Protein AF-A0A7K3XD98-F1 (afdb_monomer_lite)

pLDDT: mean 70.75, std 19.04, range [40.41, 95.12]

Radius of gyration: 20.25 Å; chains: 1; bounding box: 46×51×40 Å

Foldseek 3Di:
DDDDDPPPPPVPPDPPDPDDDDDDPVRVVVLCVVCVVVVHDSVVSVVVVVVVVVVVVVVVPPPPDPDDD

Structure (mmCIF, N/CA/C/O backbone):
data_AF-A0A7K3XD98-F1
#
_entry.id   AF-A0A7K3XD98-F1
#
loop_
_atom_site.group_PDB
_atom_site.id
_atom_site.type_symbol
_atom_site.label_atom_id
_atom_site.label_alt_id
_atom_site.label_comp_id
_atom_site.label_asym_id
_atom_site.label_entity_id
_atom_site.label_seq_id
_atom_site.pdbx_PDB_ins_code
_atom_site.Cartn_x
_atom_site.Cartn_y
_atom_site.Cartn_z
_atom_site.occupancy
_atom_site.B_iso_or_equiv
_atom_site.auth_seq_id
_atom_site.auth_comp_id
_atom_site.auth_asym_id
_atom_site.auth_atom_id
_atom_site.pdbx_PDB_model_num
ATOM 1 N N . MET A 1 1 ? -23.603 36.458 -28.071 1.00 43.16 1 MET A N 1
ATOM 2 C CA . MET A 1 1 ? -22.393 35.951 -28.746 1.00 43.16 1 MET A CA 1
ATOM 3 C C . MET A 1 1 ? -21.367 35.823 -27.630 1.00 43.16 1 MET A C 1
ATOM 5 O O . MET A 1 1 ? -20.990 36.859 -27.104 1.00 43.16 1 MET A O 1
ATOM 9 N N . LEU A 1 2 ? -21.362 34.684 -26.920 1.00 57.19 2 LEU A N 1
ATOM 10 C CA . LEU A 1 2 ? -20.412 33.569 -27.124 1.00 57.19 2 LEU A CA 1
ATOM 11 C C . LEU A 1 2 ? -18.993 34.136 -26.953 1.00 57.19 2 LEU A C 1
ATOM 13 O O . LEU A 1 2 ? -18.630 35.030 -27.699 1.00 57.19 2 LEU A O 1
ATOM 17 N N . ASP A 1 3 ? -18.267 33.815 -25.884 1.00 50.03 3 ASP A N 1
ATOM 18 C CA . ASP A 1 3 ? -17.749 32.463 -25.692 1.00 50.03 3 ASP A CA 1
ATOM 19 C C . ASP A 1 3 ? -17.701 32.027 -24.211 1.00 50.03 3 ASP A C 1
ATOM 21 O O . ASP A 1 3 ? -17.050 32.631 -23.358 1.00 50.03 3 ASP A O 1
ATOM 25 N N . SER A 1 4 ? -18.402 30.923 -23.927 1.00 58.09 4 SER A N 1
ATOM 26 C CA . SER A 1 4 ? -17.927 29.870 -23.018 1.00 58.09 4 SER A CA 1
ATOM 27 C C . SER A 1 4 ? -16.490 29.496 -23.439 1.00 58.09 4 SER A C 1
ATOM 29 O O . SER A 1 4 ? -16.133 29.673 -24.589 1.00 58.09 4 SER A O 1
ATOM 31 N N . GLU A 1 5 ? -15.577 29.042 -22.595 1.00 54.12 5 GLU A N 1
ATOM 32 C CA . GLU A 1 5 ? -15.590 27.690 -22.061 1.00 54.12 5 GLU A CA 1
ATOM 33 C C . GLU A 1 5 ? -14.697 27.671 -20.822 1.00 54.12 5 GLU A C 1
ATOM 35 O O . GLU A 1 5 ? -13.504 27.964 -20.862 1.00 54.12 5 GLU A O 1
ATOM 40 N N . ALA A 1 6 ? -15.318 27.355 -19.691 1.00 50.59 6 ALA A N 1
ATOM 41 C CA . ALA A 1 6 ? -14.607 26.971 -18.495 1.00 50.59 6 ALA A CA 1
ATOM 42 C C . ALA A 1 6 ? -13.705 25.779 -18.833 1.00 50.59 6 ALA A C 1
ATOM 44 O O . ALA A 1 6 ? -14.211 24.747 -19.278 1.00 50.59 6 ALA A O 1
ATOM 45 N N . ASP A 1 7 ? -12.407 25.900 -18.555 1.00 46.12 7 ASP A N 1
ATOM 46 C CA . ASP A 1 7 ? -11.474 24.779 -18.420 1.00 46.12 7 ASP A CA 1
ATOM 47 C C . ASP A 1 7 ? -11.903 23.910 -17.223 1.00 46.12 7 ASP A C 1
ATOM 49 O O . ASP A 1 7 ? -11.277 23.852 -16.167 1.00 46.12 7 ASP A O 1
ATOM 53 N N . ASN A 1 8 ? -13.042 23.239 -17.377 1.00 51.00 8 ASN A N 1
ATOM 54 C CA . ASN A 1 8 ? -13.573 22.214 -16.493 1.00 51.00 8 ASN A CA 1
ATOM 55 C C . ASN A 1 8 ? -13.054 20.845 -16.949 1.00 51.00 8 ASN A C 1
ATOM 57 O O . ASN A 1 8 ? -13.775 19.853 -16.987 1.00 51.00 8 ASN A O 1
ATOM 61 N N . ILE A 1 9 ? -11.769 20.776 -17.291 1.00 54.12 9 ILE A N 1
ATOM 62 C CA . ILE A 1 9 ? -11.038 19.512 -17.323 1.00 54.12 9 ILE A CA 1
ATOM 63 C C . ILE A 1 9 ? -10.686 19.137 -15.885 1.00 54.12 9 ILE A C 1
ATOM 65 O O . ILE A 1 9 ? -9.527 19.014 -15.500 1.00 54.12 9 ILE A O 1
ATOM 69 N N . THR A 1 10 ? -11.718 18.934 -15.069 1.00 49.28 10 THR A N 1
ATOM 70 C CA . THR A 1 10 ? -11.617 18.034 -13.932 1.00 49.28 10 THR A CA 1
ATOM 71 C C . THR A 1 10 ? -11.243 16.666 -14.513 1.00 49.28 10 THR A C 1
ATOM 73 O O . THR A 1 10 ? -11.985 16.111 -15.330 1.00 49.28 10 THR A O 1
ATOM 76 N N . PRO A 1 11 ? -10.094 16.066 -14.154 1.00 47.88 11 PRO A N 1
ATOM 77 C CA . PRO A 1 11 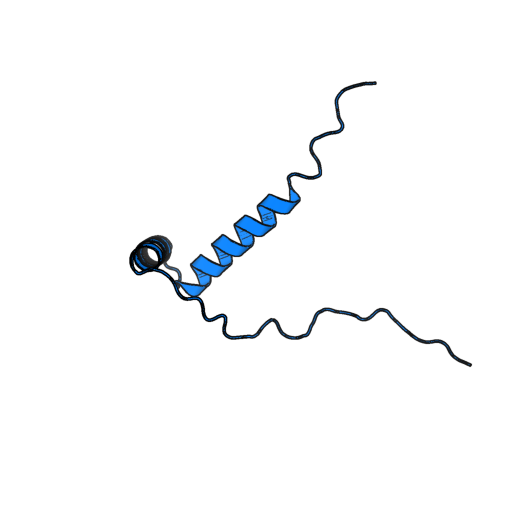? -9.820 14.680 -14.501 1.00 47.88 11 PRO A CA 1
ATOM 78 C C . PRO A 1 11 ? -10.662 13.787 -13.575 1.00 47.88 11 PRO A C 1
ATOM 80 O O . PRO A 1 11 ? -10.149 12.992 -12.798 1.00 47.88 11 PRO A O 1
ATOM 83 N N . GLU A 1 12 ? -11.984 13.946 -13.636 1.00 48.12 12 GLU A N 1
ATOM 84 C CA . GLU A 1 12 ? -12.987 13.192 -12.885 1.00 48.12 12 GLU A CA 1
ATOM 85 C C . GLU A 1 12 ? -13.470 11.972 -13.679 1.00 48.12 12 GLU A C 1
ATOM 87 O O . GLU A 1 12 ? -14.463 11.328 -13.339 1.00 48.12 12 GLU A O 1
ATOM 92 N N . ARG A 1 13 ? -12.735 11.584 -14.733 1.00 47.00 13 ARG A N 1
ATOM 93 C CA . ARG A 1 13 ? -12.851 10.247 -15.322 1.00 47.00 13 ARG A CA 1
ATOM 94 C C . ARG A 1 13 ? -12.292 9.229 -14.336 1.00 47.00 13 ARG A C 1
ATOM 96 O O . ARG A 1 13 ? -11.199 8.715 -14.514 1.00 47.00 13 ARG A O 1
ATOM 103 N N . SER A 1 14 ? -13.060 8.983 -13.279 1.00 47.16 14 SER A N 1
ATOM 104 C CA . SER A 1 14 ? -13.150 7.736 -12.536 1.00 47.16 14 SER A CA 1
ATOM 105 C C . SER A 1 14 ? -11.883 6.884 -12.618 1.00 47.16 14 SER A C 1
ATOM 107 O O . SER A 1 14 ? -11.851 5.887 -13.334 1.00 47.16 14 SER A O 1
ATOM 109 N N . TYR A 1 15 ? -10.887 7.161 -11.772 1.00 52.12 15 TYR A N 1
ATOM 110 C CA . TYR A 1 15 ? -9.871 6.155 -11.421 1.00 52.12 15 TYR A CA 1
ATOM 111 C C . TYR A 1 15 ? -10.483 4.956 -10.653 1.00 52.12 15 TYR A C 1
ATOM 113 O O . TYR A 1 15 ? -9.791 4.226 -9.949 1.00 52.12 15 TYR A O 1
ATOM 121 N N . LYS A 1 16 ? -11.797 4.724 -10.771 1.00 47.88 16 LYS A N 1
ATOM 122 C CA . LYS A 1 16 ? -12.462 3.485 -10.389 1.00 47.88 16 LYS A CA 1
ATOM 123 C C . LYS A 1 16 ? -12.278 2.482 -11.524 1.00 47.88 16 LYS A C 1
ATOM 125 O O . LYS A 1 16 ? -13.182 2.227 -12.310 1.00 47.88 16 LYS A O 1
ATOM 130 N N . GLY A 1 17 ? -11.072 1.936 -11.595 1.00 60.22 17 GLY A N 1
ATOM 131 C CA . GLY A 1 17 ? -10.734 0.786 -12.421 1.00 60.22 17 GLY A CA 1
ATOM 132 C C . GLY A 1 17 ? -10.110 -0.303 -11.556 1.00 60.22 17 GLY A C 1
ATOM 133 O O . GLY A 1 17 ? -9.452 -0.018 -10.555 1.00 60.22 17 GLY A O 1
ATOM 134 N N . SER A 1 18 ? -10.311 -1.566 -11.923 1.00 65.00 18 SER A N 1
ATOM 135 C CA . SER A 1 18 ? -9.559 -2.666 -11.320 1.00 65.00 18 SER A CA 1
ATOM 136 C C . SER A 1 18 ? -8.113 -2.603 -11.813 1.00 65.00 18 SER A C 1
ATOM 138 O O . SER A 1 18 ? -7.838 -2.849 -12.984 1.00 65.00 18 SER A O 1
ATOM 140 N N . PHE A 1 19 ? -7.179 -2.273 -10.924 1.00 72.44 19 PHE A N 1
ATOM 141 C CA . PHE A 1 19 ? -5.751 -2.274 -11.233 1.00 72.44 19 PHE A CA 1
ATOM 142 C C . PHE A 1 19 ? -5.184 -3.683 -11.027 1.00 72.44 19 PHE A C 1
ATOM 144 O O . PHE A 1 19 ? -4.915 -4.099 -9.900 1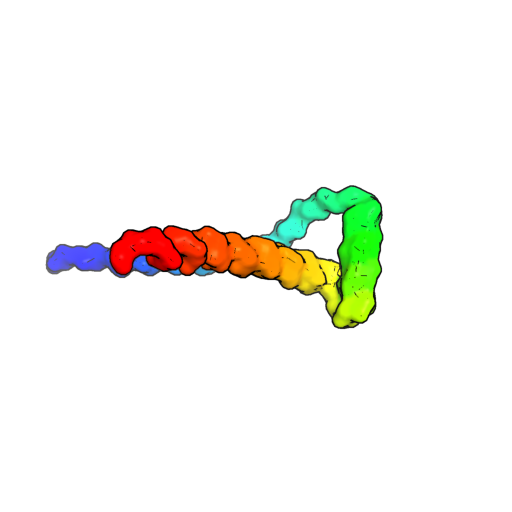.00 72.44 19 PHE A O 1
ATOM 151 N N . ASN A 1 20 ? -5.064 -4.453 -12.111 1.00 77.50 20 ASN A N 1
ATOM 152 C CA . ASN A 1 20 ? -4.528 -5.812 -12.060 1.00 77.50 20 ASN A CA 1
ATOM 153 C C . ASN A 1 20 ? -3.005 -5.782 -12.257 1.00 77.50 20 ASN A C 1
ATOM 155 O O . ASN A 1 20 ? -2.518 -5.501 -13.351 1.00 77.50 20 ASN A O 1
ATOM 159 N N . VAL A 1 21 ? -2.254 -6.056 -11.189 1.00 78.19 21 VAL A N 1
ATOM 160 C CA . VAL A 1 21 ? -0.787 -6.105 -11.206 1.00 78.19 21 VAL A CA 1
ATOM 161 C C . VAL A 1 21 ? -0.328 -7.532 -10.984 1.00 78.19 21 VAL A C 1
ATOM 163 O O . VAL A 1 21 ? -0.720 -8.180 -10.014 1.00 78.19 21 VAL A O 1
ATOM 166 N N . ARG A 1 22 ? 0.566 -8.010 -11.851 1.00 85.00 22 ARG A N 1
ATOM 167 C CA . ARG A 1 22 ? 1.277 -9.268 -11.624 1.00 85.00 22 ARG A CA 1
ATOM 168 C C . ARG A 1 22 ? 2.425 -9.017 -10.655 1.00 85.00 22 ARG A C 1
ATOM 170 O O . ARG A 1 22 ? 3.375 -8.314 -10.982 1.00 85.00 22 ARG A O 1
ATOM 177 N N . LEU A 1 23 ? 2.324 -9.597 -9.466 1.00 82.31 23 LEU A N 1
ATOM 178 C CA . LEU A 1 23 ? 3.362 -9.554 -8.441 1.00 82.31 23 LEU A CA 1
ATOM 179 C C . LEU A 1 23 ? 4.093 -10.896 -8.415 1.00 82.31 23 LEU A C 1
ATOM 181 O O . LEU A 1 23 ? 3.473 -11.949 -8.569 1.00 82.31 23 LEU A O 1
ATOM 185 N N . THR A 1 24 ? 5.404 -10.873 -8.183 1.00 91.38 24 THR A N 1
ATOM 186 C CA . THR A 1 24 ? 6.133 -12.110 -7.884 1.00 91.38 24 TH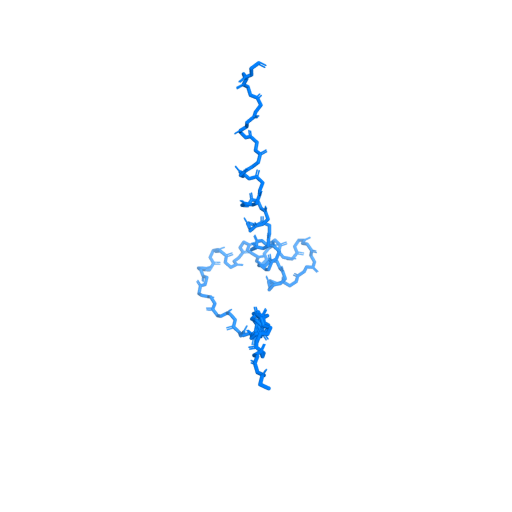R A CA 1
ATOM 187 C C . THR A 1 24 ? 5.651 -12.682 -6.541 1.00 91.38 24 THR A C 1
ATOM 189 O O . THR A 1 24 ? 5.259 -11.911 -5.655 1.00 91.38 24 THR A O 1
ATOM 192 N N . PRO A 1 25 ? 5.690 -14.014 -6.337 1.00 90.50 25 PRO A N 1
ATOM 193 C CA . PRO A 1 25 ? 5.247 -14.632 -5.084 1.00 90.50 25 PRO A CA 1
ATOM 194 C C . PRO A 1 25 ? 5.961 -14.070 -3.848 1.00 90.50 25 PRO A C 1
ATOM 196 O O . PRO A 1 25 ? 5.353 -13.904 -2.790 1.00 90.50 25 PRO A O 1
ATOM 199 N N . GLU A 1 26 ? 7.242 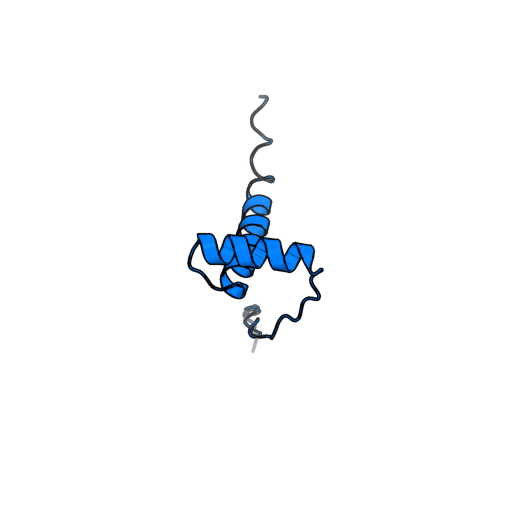-13.724 -3.993 1.00 92.81 26 GLU A N 1
ATOM 200 C CA . GLU A 1 26 ? 8.040 -13.117 -2.929 1.00 92.81 26 GLU A CA 1
ATOM 201 C C . GLU A 1 26 ? 7.525 -11.724 -2.549 1.00 92.81 26 GLU A C 1
ATOM 203 O O . GLU A 1 26 ? 7.316 -11.436 -1.367 1.00 92.81 26 GLU A O 1
ATOM 208 N N . LEU A 1 27 ? 7.254 -10.873 -3.542 1.00 88.88 27 LEU A N 1
ATOM 209 C CA . LEU A 1 27 ? 6.737 -9.530 -3.302 1.00 88.88 27 LEU A CA 1
ATOM 210 C C . LEU A 1 27 ? 5.328 -9.581 -2.702 1.00 88.88 27 LEU A C 1
ATOM 212 O O . LEU A 1 27 ? 5.047 -8.876 -1.734 1.00 88.88 27 LEU A O 1
ATOM 216 N N . HIS A 1 28 ? 4.473 -10.474 -3.207 1.00 89.50 28 HIS A N 1
ATOM 217 C CA . HIS A 1 28 ? 3.145 -10.703 -2.643 1.00 89.50 28 HIS A CA 1
ATOM 218 C C . HIS A 1 28 ? 3.222 -11.139 -1.172 1.00 89.50 28 HIS A C 1
ATOM 220 O O . HIS A 1 28 ? 2.492 -10.610 -0.336 1.00 89.50 28 HIS A O 1
ATOM 226 N N . ARG A 1 29 ? 4.150 -12.044 -0.820 1.00 93.12 29 ARG A N 1
ATOM 227 C CA . ARG A 1 29 ? 4.366 -12.481 0.570 1.00 93.12 29 ARG A CA 1
ATOM 228 C C . ARG A 1 29 ? 4.776 -11.321 1.474 1.00 93.12 29 ARG A C 1
ATOM 230 O O . ARG A 1 29 ? 4.251 -11.200 2.579 1.00 93.12 29 ARG A O 1
ATOM 237 N N . ARG A 1 30 ? 5.697 -10.467 1.019 1.00 93.00 30 ARG A N 1
ATOM 238 C CA . ARG A 1 30 ? 6.142 -9.291 1.784 1.00 93.00 30 ARG A CA 1
ATOM 239 C C . ARG A 1 30 ? 4.987 -8.322 2.022 1.00 93.00 30 ARG A C 1
ATOM 241 O O . ARG A 1 30 ? 4.749 -7.952 3.167 1.00 93.00 30 ARG A O 1
ATOM 248 N N . ILE A 1 31 ? 4.228 -8.000 0.975 1.00 91.06 31 ILE A N 1
ATOM 249 C CA . ILE A 1 31 ? 3.055 -7.123 1.062 1.00 91.06 31 ILE A CA 1
ATOM 250 C C . ILE A 1 31 ? 2.002 -7.709 2.011 1.00 91.06 31 ILE A C 1
ATOM 252 O O . ILE A 1 31 ? 1.524 -7.009 2.898 1.00 91.06 31 ILE A O 1
ATOM 256 N N . ALA A 1 32 ? 1.667 -8.994 1.869 1.00 90.94 32 ALA A N 1
ATOM 257 C CA . ALA A 1 32 ? 0.682 -9.659 2.717 1.00 90.94 32 ALA A CA 1
ATOM 258 C C . ALA A 1 32 ? 1.101 -9.666 4.195 1.00 90.94 32 ALA A C 1
ATOM 260 O O . ALA A 1 32 ? 0.278 -9.385 5.067 1.00 90.94 32 ALA A O 1
ATOM 261 N N . ASN A 1 33 ? 2.380 -9.923 4.485 1.00 95.12 33 ASN A N 1
ATOM 262 C CA . ASN A 1 33 ? 2.911 -9.851 5.845 1.00 95.12 33 ASN A CA 1
ATOM 263 C C . ASN A 1 33 ? 2.811 -8.433 6.414 1.00 95.12 33 ASN A C 1
ATOM 265 O O . ASN A 1 33 ? 2.313 -8.256 7.522 1.00 95.12 33 ASN A O 1
ATOM 269 N N . SER A 1 34 ? 3.232 -7.417 5.658 1.00 93.69 34 SER A N 1
ATOM 270 C CA . SER A 1 34 ? 3.176 -6.025 6.109 1.00 93.69 34 SER A CA 1
ATOM 271 C C . SER A 1 34 ? 1.741 -5.521 6.292 1.00 93.69 34 SER A C 1
ATOM 273 O O . SER A 1 34 ? 1.456 -4.836 7.273 1.00 93.69 34 SER A O 1
ATOM 275 N N . ALA A 1 35 ? 0.820 -5.912 5.409 1.00 93.69 35 ALA A N 1
ATOM 276 C CA . ALA A 1 35 ? -0.603 -5.616 5.535 1.00 93.69 35 ALA A CA 1
ATOM 277 C C . ALA A 1 35 ? -1.199 -6.280 6.789 1.00 93.69 35 ALA A C 1
ATOM 279 O O . ALA A 1 35 ? -1.874 -5.616 7.576 1.00 93.69 35 ALA A O 1
ATOM 280 N N . LYS A 1 36 ? -0.863 -7.555 7.039 1.00 93.56 36 LYS A N 1
ATOM 281 C CA . LYS A 1 36 ? -1.289 -8.299 8.234 1.00 93.56 36 LYS A CA 1
ATOM 282 C C . LYS A 1 36 ? -0.762 -7.671 9.523 1.00 93.56 36 LYS A C 1
ATOM 284 O O . LYS A 1 36 ? -1.526 -7.525 10.470 1.00 93.56 36 LYS A O 1
ATOM 289 N N . MET A 1 37 ? 0.507 -7.261 9.554 1.00 93.25 37 MET A N 1
ATOM 290 C CA . MET A 1 37 ? 1.103 -6.574 10.708 1.00 93.25 37 MET A CA 1
ATOM 291 C C . MET A 1 37 ? 0.406 -5.247 11.026 1.00 93.25 37 MET A C 1
ATOM 293 O O . MET A 1 37 ? 0.303 -4.877 12.189 1.00 93.25 37 MET A O 1
ATOM 297 N N . ARG A 1 38 ? -0.080 -4.541 10.000 1.00 91.81 38 ARG A N 1
ATOM 298 C CA . ARG A 1 38 ? -0.814 -3.276 10.142 1.00 91.81 38 ARG A CA 1
ATOM 299 C C . ARG A 1 38 ? -2.326 -3.459 10.328 1.00 91.81 38 ARG A C 1
ATOM 301 O O . ARG A 1 38 ? -3.027 -2.472 10.512 1.00 91.81 38 ARG A O 1
ATOM 308 N N . GLY A 1 39 ? -2.838 -4.691 10.257 1.00 93.88 39 GLY A N 1
ATOM 309 C CA . GLY A 1 39 ? -4.274 -4.972 10.341 1.00 93.88 39 GLY A CA 1
ATOM 310 C C . GLY A 1 39 ? -5.091 -4.408 9.171 1.00 93.88 39 GLY A C 1
ATOM 311 O O . GLY A 1 39 ? -6.272 -4.115 9.336 1.00 93.88 39 GLY A O 1
ATOM 312 N N . ILE A 1 40 ? -4.480 -4.231 7.995 1.00 92.62 40 ILE A N 1
ATOM 313 C CA . ILE A 1 40 ? -5.135 -3.685 6.796 1.00 92.62 40 ILE A CA 1
ATOM 314 C C . ILE A 1 40 ? -5.157 -4.698 5.649 1.00 92.62 40 ILE A C 1
ATOM 316 O O . ILE A 1 40 ? -4.429 -5.689 5.648 1.00 92.62 40 ILE A O 1
ATOM 320 N N . SER A 1 41 ? -5.999 -4.449 4.642 1.00 91.00 41 SER A N 1
ATOM 321 C CA . SER A 1 41 ? -6.022 -5.266 3.427 1.00 91.00 41 SER A CA 1
ATOM 322 C C . SER A 1 41 ? -4.791 -5.010 2.555 1.00 91.00 41 SER A C 1
ATOM 324 O O . SER A 1 41 ? -4.210 -3.924 2.568 1.00 91.00 41 SER A O 1
ATOM 326 N N . ILE A 1 42 ? -4.431 -6.004 1.739 1.00 88.56 42 ILE A N 1
ATOM 327 C CA . ILE A 1 42 ? -3.345 -5.904 0.750 1.00 88.56 42 ILE A CA 1
ATOM 328 C C . ILE A 1 42 ? -3.550 -4.690 -0.164 1.00 88.56 42 ILE A C 1
ATOM 330 O O . ILE A 1 42 ? -2.625 -3.907 -0.357 1.00 88.56 42 ILE A O 1
ATOM 334 N N . ASN A 1 43 ? -4.773 -4.484 -0.663 1.00 87.31 43 ASN A N 1
ATOM 335 C CA . ASN A 1 43 ? -5.090 -3.342 -1.523 1.00 87.31 43 ASN A CA 1
ATOM 336 C C . ASN A 1 43 ? -4.851 -2.007 -0.815 1.00 87.31 43 ASN A C 1
ATOM 338 O O . ASN A 1 43 ? -4.282 -1.098 -1.413 1.00 87.31 43 ASN A O 1
ATOM 342 N N . LYS A 1 44 ? -5.250 -1.891 0.458 1.00 88.06 44 LYS A N 1
ATOM 343 C CA . LYS A 1 44 ? -5.026 -0.670 1.238 1.00 88.06 44 LYS A CA 1
ATOM 344 C C . LYS A 1 44 ? -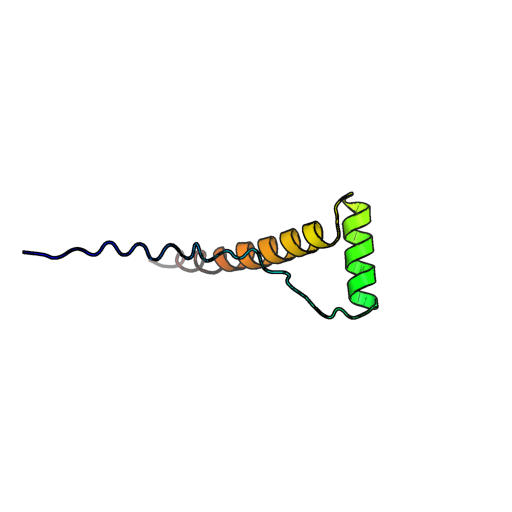3.536 -0.424 1.471 1.00 88.06 44 LYS A C 1
ATOM 346 O O . LYS A 1 44 ? -3.082 0.696 1.284 1.00 88.06 44 LYS A O 1
ATOM 351 N N . TYR A 1 45 ? -2.775 -1.470 1.791 1.00 91.56 45 TYR A N 1
ATOM 352 C CA . TYR A 1 45 ? -1.324 -1.370 1.946 1.00 91.56 45 TYR A CA 1
ATOM 353 C C . TYR A 1 45 ? -0.635 -0.905 0.654 1.00 91.56 45 TYR A C 1
ATOM 355 O O . TYR A 1 45 ? 0.224 -0.029 0.688 1.00 91.56 45 TYR A O 1
ATOM 363 N N . VAL A 1 46 ? -1.025 -1.466 -0.495 1.00 88.31 46 VAL A N 1
ATOM 364 C CA . VAL A 1 46 ? -0.481 -1.069 -1.802 1.00 88.31 46 VAL A CA 1
ATOM 365 C C . VAL A 1 46 ? -0.833 0.384 -2.121 1.00 88.31 46 VAL A C 1
ATOM 367 O O . VAL A 1 46 ? 0.033 1.123 -2.578 1.00 88.31 46 VAL A O 1
ATOM 370 N N . LEU A 1 47 ? -2.068 0.814 -1.846 1.00 86.81 47 LEU A N 1
ATOM 371 C CA . LEU A 1 47 ? -2.478 2.210 -2.019 1.00 86.81 47 LEU A CA 1
ATOM 372 C C . LEU A 1 47 ? -1.640 3.157 -1.157 1.00 86.81 47 LEU A C 1
ATOM 374 O O . LEU A 1 47 ? -1.102 4.121 -1.689 1.00 86.81 47 LEU A O 1
ATOM 378 N N . GLU A 1 48 ? -1.476 2.863 0.135 1.00 88.62 48 GLU A N 1
ATOM 379 C CA . GLU A 1 48 ? -0.649 3.672 1.041 1.00 88.62 48 GLU A CA 1
ATOM 380 C C . GLU A 1 48 ? 0.801 3.766 0.550 1.00 88.62 48 GLU A C 1
ATOM 382 O O . GLU A 1 48 ? 1.340 4.865 0.453 1.00 88.62 48 GLU A O 1
ATOM 387 N N . ALA A 1 49 ? 1.409 2.646 0.148 1.00 87.06 49 ALA A N 1
ATOM 388 C CA . ALA A 1 49 ? 2.778 2.630 -0.371 1.00 87.06 49 ALA A CA 1
ATOM 389 C C . ALA A 1 49 ? 2.936 3.464 -1.660 1.00 87.06 49 ALA A C 1
ATOM 391 O O . ALA A 1 49 ? 3.934 4.171 -1.840 1.00 87.06 49 ALA A O 1
ATOM 392 N N . LEU A 1 50 ? 1.948 3.409 -2.561 1.00 85.62 50 LEU A N 1
ATOM 393 C CA . LEU A 1 50 ? 1.927 4.227 -3.776 1.00 85.62 50 LEU A CA 1
ATOM 394 C C . LEU A 1 50 ? 1.746 5.714 -3.444 1.00 85.62 50 LEU A C 1
ATOM 396 O O . LEU A 1 50 ? 2.471 6.551 -3.984 1.00 85.62 50 LEU A O 1
ATOM 400 N N . SER A 1 51 ? 0.832 6.046 -2.529 1.00 85.69 51 SER A N 1
ATOM 401 C CA . SER A 1 51 ? 0.608 7.414 -2.059 1.00 85.69 51 SER A CA 1
ATOM 402 C C . SER A 1 51 ? 1.852 8.000 -1.394 1.00 85.69 51 SER A C 1
ATOM 404 O O . SER A 1 51 ? 2.255 9.103 -1.751 1.00 85.69 51 SER A O 1
ATOM 406 N N . GLU A 1 52 ? 2.513 7.263 -0.497 1.00 83.62 52 GLU A N 1
ATOM 407 C CA . GLU A 1 52 ? 3.771 7.685 0.134 1.00 83.62 52 GLU A CA 1
ATOM 408 C C . GLU A 1 52 ? 4.862 7.955 -0.912 1.00 83.62 52 GLU A C 1
ATOM 410 O O . GLU A 1 52 ? 5.562 8.966 -0.843 1.00 83.62 52 GLU A O 1
ATOM 415 N N . THR A 1 53 ? 4.990 7.097 -1.927 1.00 79.81 53 THR A N 1
ATOM 416 C CA . THR A 1 53 ? 5.979 7.277 -3.004 1.00 79.81 53 THR A CA 1
ATOM 417 C C . THR A 1 53 ? 5.727 8.559 -3.808 1.00 79.81 53 THR A C 1
ATOM 419 O O . THR A 1 53 ? 6.666 9.278 -4.156 1.00 79.81 53 THR A O 1
ATOM 422 N N . LEU A 1 54 ? 4.461 8.877 -4.092 1.00 77.69 54 LEU A N 1
ATOM 423 C CA . LEU A 1 54 ? 4.078 10.089 -4.822 1.00 77.69 54 LEU A CA 1
ATOM 424 C C . LEU A 1 54 ? 4.180 11.356 -3.958 1.00 77.69 54 LEU A C 1
ATOM 426 O O . LEU A 1 54 ? 4.562 12.412 -4.463 1.00 77.69 54 LEU A O 1
ATOM 430 N N . LEU A 1 55 ? 3.908 11.260 -2.655 1.00 67.62 55 LEU A N 1
ATOM 431 C CA . LEU A 1 55 ? 4.077 12.365 -1.707 1.00 67.62 55 LEU A CA 1
ATOM 432 C C . LEU A 1 55 ? 5.553 12.753 -1.554 1.00 67.62 55 LEU A C 1
ATOM 434 O O . LEU A 1 55 ? 5.879 13.940 -1.596 1.00 67.62 55 LEU A O 1
ATOM 438 N N . HIS A 1 56 ? 6.467 11.780 -1.489 1.00 57.94 56 HIS A N 1
ATOM 439 C CA . HIS A 1 56 ? 7.906 12.056 -1.419 1.00 57.94 56 HIS A CA 1
ATOM 440 C C . HIS A 1 56 ? 8.454 12.764 -2.671 1.00 57.94 56 HIS A C 1
ATOM 442 O O . HIS A 1 56 ? 9.384 13.563 -2.557 1.00 57.94 56 HIS A O 1
ATOM 448 N N . LYS A 1 57 ? 7.850 12.564 -3.853 1.00 52.53 57 LYS A N 1
ATOM 449 C CA . LYS A 1 57 ? 8.243 13.275 -5.087 1.00 52.53 57 LYS A CA 1
ATOM 450 C C . LYS A 1 57 ? 7.957 14.782 -5.064 1.00 52.53 57 LYS A C 1
ATOM 452 O O . LYS A 1 57 ? 8.594 15.512 -5.817 1.00 52.53 57 LYS A O 1
ATOM 457 N N . ASN A 1 58 ? 7.061 15.261 -4.200 1.00 51.03 58 ASN A N 1
ATOM 458 C CA . ASN A 1 58 ? 6.722 16.687 -4.113 1.00 51.03 58 ASN A CA 1
ATOM 459 C C . ASN A 1 58 ? 7.639 17.480 -3.166 1.00 51.03 58 ASN A C 1
ATOM 461 O O . ASN A 1 58 ? 7.629 18.707 -3.186 1.00 51.03 58 ASN A O 1
ATOM 465 N N . VAL A 1 59 ? 8.467 16.808 -2.359 1.00 54.44 59 VAL A N 1
ATOM 466 C CA . VAL A 1 59 ? 9.348 17.478 -1.384 1.00 54.44 59 VAL A CA 1
ATOM 467 C C . VAL A 1 59 ? 10.730 17.800 -1.977 1.00 54.44 59 VAL A C 1
ATOM 469 O O . VAL A 1 59 ? 11.422 18.698 -1.497 1.00 54.44 59 VAL A O 1
ATOM 472 N N . SER A 1 60 ? 11.132 17.141 -3.067 1.00 51.03 60 SER A N 1
ATOM 473 C CA . SER A 1 60 ? 12.465 17.332 -3.661 1.00 51.03 60 SER A CA 1
ATOM 474 C C . SER A 1 60 ? 12.609 18.566 -4.561 1.00 51.03 60 SER A C 1
ATOM 476 O O . SER A 1 60 ? 13.733 18.881 -4.939 1.00 51.03 60 SER A O 1
ATOM 478 N N . VAL A 1 61 ? 11.535 19.305 -4.871 1.00 55.22 61 VAL A N 1
ATOM 479 C CA . VAL A 1 61 ? 11.610 20.492 -5.757 1.00 55.22 61 VAL A CA 1
ATOM 480 C C . VAL A 1 61 ? 11.665 21.828 -4.993 1.00 55.22 61 VAL A C 1
ATOM 482 O O . VAL A 1 61 ? 11.643 22.886 -5.612 1.00 55.22 61 VAL A O 1
ATOM 485 N N . HIS A 1 62 ? 11.761 21.833 -3.655 1.00 48.28 62 HIS A N 1
ATOM 486 C CA . HIS A 1 62 ? 11.718 23.094 -2.888 1.00 48.28 62 HIS A CA 1
ATOM 487 C C . HIS A 1 62 ? 12.808 23.298 -1.826 1.00 48.28 62 HIS A C 1
ATOM 489 O O . HIS A 1 62 ? 12.665 24.163 -0.966 1.00 48.28 62 HIS A O 1
ATOM 495 N N . ARG A 1 63 ? 13.930 22.562 -1.873 1.00 49.84 63 ARG A N 1
ATOM 496 C CA . ARG A 1 63 ? 15.048 22.786 -0.928 1.00 49.84 63 ARG A CA 1
ATOM 497 C C . ARG A 1 63 ? 16.415 23.061 -1.561 1.00 49.84 63 ARG A C 1
ATOM 499 O O . ARG A 1 63 ? 17.440 22.770 -0.953 1.00 49.84 63 ARG A O 1
ATOM 506 N N . LEU A 1 64 ? 16.454 23.673 -2.743 1.00 53.00 64 LEU A N 1
ATOM 507 C CA . LEU A 1 64 ? 17.697 24.188 -3.329 1.00 53.00 64 LEU A CA 1
ATOM 508 C C . LEU A 1 64 ? 17.488 25.615 -3.853 1.00 53.00 64 LEU A C 1
ATOM 510 O O . LEU A 1 64 ? 17.377 25.799 -5.054 1.00 53.00 64 LEU A O 1
ATOM 514 N N . ASN A 1 65 ? 17.374 26.604 -2.956 1.00 52.91 65 ASN A N 1
ATOM 515 C CA . ASN A 1 65 ? 17.629 28.026 -3.267 1.00 52.91 65 ASN A CA 1
ATOM 516 C C . ASN A 1 65 ? 17.780 28.903 -2.008 1.00 52.91 65 ASN A C 1
ATOM 518 O O . ASN A 1 65 ? 17.225 29.989 -1.910 1.00 52.91 65 ASN A O 1
ATOM 522 N N . LEU A 1 66 ? 18.551 28.441 -1.022 1.00 53.75 66 LEU A N 1
ATOM 523 C CA . LEU A 1 66 ? 19.021 29.305 0.070 1.00 53.75 66 LEU A CA 1
ATOM 524 C C . LEU A 1 66 ? 20.497 29.034 0.353 1.00 53.75 66 LEU A C 1
ATOM 526 O O . LEU A 1 66 ? 20.865 28.557 1.422 1.00 53.75 66 LEU A O 1
ATOM 530 N N . ARG A 1 67 ? 21.342 29.316 -0.639 1.00 48.88 67 ARG A N 1
ATOM 531 C CA . ARG A 1 67 ? 22.741 29.691 -0.422 1.00 48.88 67 ARG A CA 1
ATOM 532 C C . ARG A 1 67 ? 23.132 30.726 -1.479 1.00 48.88 67 ARG A C 1
ATOM 534 O O . ARG A 1 67 ? 23.141 30.403 -2.661 1.00 48.88 67 ARG A O 1
ATOM 541 N N . ASN A 1 68 ? 23.473 31.915 -0.983 1.00 40.41 68 ASN A N 1
ATOM 542 C CA . ASN A 1 68 ? 24.102 33.069 -1.636 1.00 40.41 68 ASN A CA 1
ATOM 543 C C . ASN A 1 68 ? 23.167 34.092 -2.301 1.00 40.41 68 ASN A C 1
ATOM 545 O O . ASN A 1 68 ? 22.885 33.999 -3.493 1.00 40.41 68 ASN A O 1
ATOM 549 N N . GLN A 1 69 ? 22.815 35.134 -1.544 1.00 41.53 69 GLN A N 1
ATOM 550 C CA . GLN A 1 69 ? 23.420 36.466 -1.703 1.00 41.53 69 GLN A CA 1
ATOM 551 C C . GLN A 1 69 ? 23.554 37.135 -0.334 1.00 41.53 69 GLN A C 1
ATOM 553 O O . GLN A 1 69 ? 22.646 36.919 0.499 1.00 41.53 69 GLN A O 1
#

Sequence (69 aa):
MLDSEADNITPERSYKGSFNVRLTPELHRRIANSAKMRGISINKYVLEALSETLLHKNVSVHRLNLRNQ

Secondary structure (DSSP, 8-state):
------------S---S-------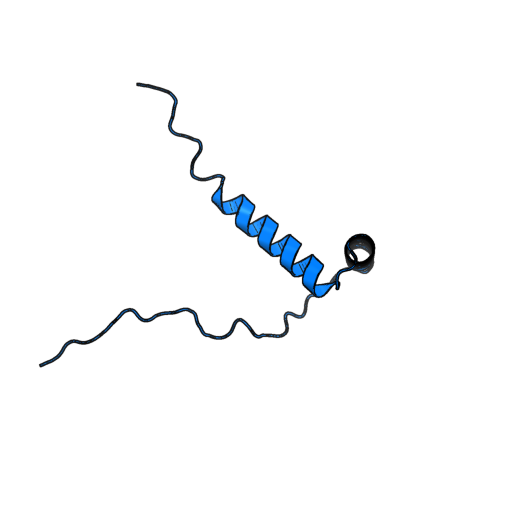HHHHHHHHHHHHHTT--HHHHHHHHHHHHHHHTTTTTSSS--S--